Protein AF-A0A923QA65-F1 (afdb_monomer)

Structure (mmCIF, N/CA/C/O backbone):
data_AF-A0A923QA65-F1
#
_entry.id   AF-A0A923QA65-F1
#
loop_
_atom_site.group_PDB
_atom_site.id
_atom_site.type_symbol
_atom_site.label_atom_id
_atom_site.label_alt_id
_atom_site.label_comp_id
_atom_site.label_asym_id
_atom_site.label_entity_id
_atom_site.label_seq_id
_atom_site.pdbx_PDB_ins_code
_atom_site.Cartn_x
_atom_site.Cartn_y
_atom_site.Cartn_z
_atom_site.occupancy
_atom_site.B_iso_or_equiv
_atom_site.auth_seq_id
_atom_site.auth_comp_id
_atom_site.auth_asym_id
_atom_site.auth_atom_id
_atom_site.pdbx_PDB_model_num
ATOM 1 N N . MET A 1 1 ? -18.831 4.578 14.961 1.00 85.75 1 MET A N 1
ATOM 2 C CA . MET A 1 1 ? -17.976 4.487 13.765 1.00 85.75 1 MET A CA 1
ATOM 3 C C . MET A 1 1 ? -16.912 5.565 13.857 1.00 85.75 1 MET A C 1
ATOM 5 O O . MET A 1 1 ? -17.271 6.722 14.044 1.00 85.75 1 MET A O 1
ATOM 9 N N . THR A 1 2 ? -15.643 5.183 13.765 1.00 96.38 2 THR A N 1
ATOM 10 C CA . THR A 1 2 ? -14.482 6.079 13.807 1.00 96.38 2 THR A CA 1
ATOM 11 C C . THR A 1 2 ? -13.670 5.873 12.540 1.00 96.38 2 THR A C 1
ATOM 13 O O . THR A 1 2 ? -13.423 4.730 12.168 1.00 96.38 2 THR A O 1
ATOM 16 N N . THR A 1 3 ? -13.235 6.952 11.896 1.00 96.44 3 THR A N 1
ATOM 17 C CA . THR A 1 3 ? -12.345 6.872 10.734 1.00 96.44 3 THR A CA 1
ATOM 18 C C . THR A 1 3 ? -10.899 7.043 11.191 1.00 96.44 3 THR A C 1
ATOM 20 O O . THR A 1 3 ? -10.568 8.012 11.873 1.00 96.44 3 THR A O 1
ATOM 23 N N . MET A 1 4 ? -10.045 6.087 10.834 1.00 95.88 4 MET A N 1
ATOM 24 C CA . MET A 1 4 ? -8.601 6.121 11.072 1.00 95.88 4 MET A CA 1
ATOM 25 C C . MET A 1 4 ? -7.871 6.413 9.765 1.00 95.88 4 MET A C 1
ATOM 27 O O . MET A 1 4 ? -8.260 5.890 8.724 1.00 95.88 4 MET A O 1
ATOM 31 N N . THR A 1 5 ? -6.810 7.214 9.822 1.00 95.75 5 THR A N 1
ATOM 32 C CA . THR A 1 5 ? -5.994 7.591 8.660 1.00 95.75 5 THR A CA 1
ATOM 33 C C . THR A 1 5 ? -4.605 6.973 8.741 1.00 95.75 5 THR A C 1
ATOM 35 O O . THR A 1 5 ? -4.018 6.931 9.821 1.00 95.75 5 THR A O 1
ATOM 38 N N . PHE A 1 6 ? -4.068 6.564 7.596 1.00 95.00 6 PHE A N 1
ATOM 39 C CA . PHE A 1 6 ? -2.732 5.992 7.451 1.00 95.00 6 PHE A CA 1
ATOM 40 C C . PHE A 1 6 ? -2.013 6.635 6.266 1.00 95.00 6 PHE A C 1
ATOM 42 O O . PHE A 1 6 ? -2.641 6.931 5.248 1.00 95.00 6 PHE A O 1
ATOM 49 N N . GLY A 1 7 ? -0.702 6.802 6.382 1.00 92.44 7 GLY A N 1
ATOM 50 C CA . GLY A 1 7 ? 0.175 7.281 5.320 1.00 92.44 7 GLY A CA 1
ATOM 51 C C . GLY A 1 7 ? 1.575 6.666 5.407 1.00 92.44 7 GLY A C 1
ATOM 52 O O . GLY A 1 7 ? 1.775 5.663 6.100 1.00 92.44 7 GLY A O 1
ATOM 53 N N . PRO A 1 8 ? 2.574 7.242 4.719 1.00 90.88 8 PRO A N 1
ATOM 54 C CA . PRO A 1 8 ? 3.931 6.696 4.649 1.00 90.88 8 PRO A CA 1
ATOM 55 C C . PRO A 1 8 ? 4.641 6.601 6.008 1.00 90.88 8 PRO A C 1
ATOM 57 O O . PRO A 1 8 ? 5.538 5.783 6.191 1.00 90.88 8 PRO A O 1
ATOM 60 N N . GLU A 1 9 ? 4.230 7.404 6.988 1.00 92.44 9 GLU A N 1
ATOM 61 C CA . GLU A 1 9 ? 4.680 7.305 8.381 1.00 92.44 9 GLU A CA 1
ATOM 62 C C . GLU A 1 9 ? 4.136 6.065 9.107 1.00 92.44 9 GLU A C 1
ATOM 64 O O . GLU A 1 9 ? 4.725 5.608 10.085 1.00 92.44 9 GLU A O 1
ATOM 69 N N . SER A 1 10 ? 3.029 5.508 8.613 1.00 93.50 10 SER A N 1
ATOM 70 C CA . SER A 1 10 ? 2.368 4.318 9.148 1.00 93.50 10 SER A CA 1
ATOM 71 C C . SER A 1 10 ? 2.871 3.016 8.506 1.00 93.50 10 SER A C 1
ATOM 73 O O . SER A 1 10 ? 2.604 1.933 9.026 1.00 93.50 10 SER A O 1
ATOM 75 N N . GLY A 1 11 ? 3.589 3.084 7.378 1.00 90.00 11 GLY A N 1
ATOM 76 C CA . GLY A 1 11 ? 4.101 1.901 6.688 1.00 90.00 11 GLY A CA 1
ATOM 77 C C . GLY A 1 11 ? 4.543 2.145 5.245 1.00 90.00 11 GLY A C 1
ATOM 78 O O . GLY A 1 11 ? 4.648 3.272 4.771 1.00 90.00 11 GLY A O 1
ATOM 79 N N . THR A 1 12 ? 4.791 1.052 4.523 1.00 88.38 12 THR A N 1
ATOM 80 C CA . THR A 1 12 ? 5.224 1.087 3.115 1.00 88.38 12 THR A CA 1
ATOM 81 C C . THR A 1 12 ? 4.174 0.457 2.210 1.00 88.38 12 THR A C 1
ATOM 83 O O . THR A 1 12 ? 3.540 -0.527 2.594 1.00 88.38 12 THR A O 1
ATOM 86 N N . LEU A 1 13 ? 4.009 1.008 1.005 1.00 86.94 13 LEU A N 1
ATOM 87 C CA . LEU A 1 13 ? 3.136 0.464 -0.030 1.00 86.94 13 LEU A CA 1
ATOM 88 C C . LEU A 1 13 ? 3.974 -0.006 -1.224 1.00 86.94 13 LEU A C 1
ATOM 90 O O . LEU A 1 13 ? 4.765 0.757 -1.781 1.00 86.94 13 LEU A O 1
ATOM 94 N N . HIS A 1 14 ? 3.768 -1.260 -1.626 1.00 83.38 14 HIS A N 1
ATOM 95 C CA . HIS A 1 14 ? 4.441 -1.883 -2.763 1.00 83.38 14 HIS A CA 1
ATOM 96 C C . HIS A 1 14 ? 3.413 -2.360 -3.789 1.00 83.38 14 HIS A C 1
ATOM 98 O O . HIS A 1 14 ? 2.461 -3.054 -3.432 1.00 83.38 14 HIS A O 1
ATOM 104 N N . LEU A 1 15 ? 3.630 -2.039 -5.063 1.00 80.44 15 LEU A N 1
ATOM 105 C CA . LEU A 1 15 ? 2.887 -2.620 -6.176 1.00 80.44 15 LEU A CA 1
ATOM 106 C C . LEU A 1 15 ? 3.712 -3.755 -6.781 1.00 80.44 15 LEU A C 1
ATOM 108 O O . LEU A 1 15 ? 4.784 -3.534 -7.341 1.00 80.44 15 LEU A O 1
ATOM 112 N N . LEU A 1 16 ? 3.196 -4.973 -6.638 1.00 79.06 16 LEU A N 1
ATOM 113 C CA . LEU A 1 16 ? 3.774 -6.176 -7.219 1.00 79.06 16 LEU A CA 1
ATOM 114 C C . LEU A 1 16 ? 3.179 -6.375 -8.611 1.00 79.06 16 LEU A C 1
ATOM 116 O O . LEU A 1 16 ? 1.962 -6.489 -8.756 1.00 79.06 16 LEU A O 1
ATOM 120 N N . THR A 1 17 ? 4.028 -6.424 -9.629 1.00 72.44 17 THR A N 1
ATOM 121 C CA . THR A 1 17 ? 3.623 -6.777 -10.990 1.00 72.44 17 THR A CA 1
ATOM 122 C C . THR A 1 17 ? 4.248 -8.110 -11.354 1.00 72.44 17 THR A C 1
ATOM 124 O O . THR A 1 17 ? 5.443 -8.293 -11.134 1.00 72.44 17 THR A O 1
ATOM 127 N N . GLY A 1 18 ? 3.469 -9.001 -11.954 1.00 68.06 18 GLY A N 1
ATOM 128 C CA . GLY A 1 18 ? 3.960 -10.258 -12.505 1.00 68.06 18 GLY A CA 1
ATOM 129 C C . GLY A 1 18 ? 3.368 -10.510 -13.884 1.00 68.06 18 GLY A C 1
ATOM 130 O O . GLY A 1 18 ? 2.390 -9.876 -14.289 1.00 68.06 18 GLY A O 1
ATOM 131 N N . VAL A 1 19 ? 3.971 -11.442 -14.611 1.00 62.59 19 VAL A N 1
ATOM 132 C CA . VAL A 1 19 ? 3.461 -11.938 -15.893 1.00 62.59 19 VAL A CA 1
ATOM 133 C C . VAL A 1 19 ? 3.002 -13.384 -15.735 1.00 62.59 19 VAL A C 1
ATOM 135 O O . VAL A 1 19 ? 3.792 -14.265 -15.413 1.00 62.59 19 VAL A O 1
ATOM 138 N N . GLU A 1 20 ? 1.725 -13.652 -15.996 1.00 54.16 20 GLU A N 1
ATOM 139 C CA . GLU A 1 20 ? 1.182 -15.014 -15.983 1.00 54.16 20 GLU A CA 1
ATOM 140 C C . GLU A 1 20 ? 1.223 -15.659 -17.386 1.00 54.16 20 GLU A C 1
ATOM 142 O O . GLU A 1 20 ? 1.167 -14.989 -18.420 1.00 54.16 20 GLU A O 1
ATOM 147 N N . GLY A 1 21 ? 1.317 -16.993 -17.449 1.00 56.00 21 GLY A N 1
ATOM 148 C CA . GLY A 1 21 ? 1.241 -17.764 -18.700 1.00 56.00 21 GLY A CA 1
ATOM 149 C C . GLY A 1 21 ? 2.575 -17.964 -19.439 1.00 56.00 21 GLY A C 1
ATOM 150 O O . GLY A 1 21 ? 3.656 -17.861 -18.870 1.00 56.00 21 GLY A O 1
ATOM 151 N N . LYS A 1 22 ? 2.531 -18.302 -20.739 1.00 49.06 22 LYS A N 1
ATOM 152 C CA . LYS A 1 22 ? 3.731 -18.665 -21.538 1.00 49.06 22 LYS A CA 1
ATOM 153 C C . LYS A 1 22 ? 4.774 -17.536 -21.654 1.00 49.06 22 LYS A C 1
ATOM 155 O O .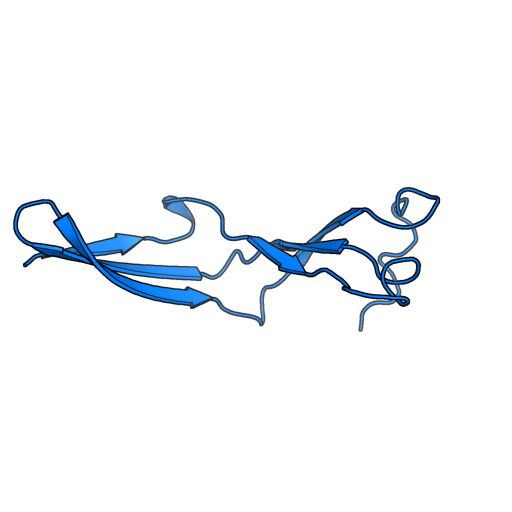 LYS A 1 22 ? 5.933 -17.819 -21.947 1.00 49.06 22 LYS A O 1
ATOM 160 N N . ALA A 1 23 ? 4.373 -16.289 -21.398 1.00 48.69 23 ALA A N 1
ATOM 161 C CA . ALA A 1 23 ? 5.240 -15.111 -21.363 1.00 48.69 23 ALA A CA 1
ATOM 162 C C . ALA A 1 23 ? 5.921 -14.883 -19.996 1.00 48.69 23 ALA A C 1
ATOM 164 O O . ALA A 1 23 ? 6.821 -14.049 -19.908 1.00 48.69 23 ALA A O 1
ATOM 165 N N . ALA A 1 24 ? 5.572 -15.663 -18.961 1.00 52.12 24 ALA A N 1
ATOM 166 C CA . ALA A 1 24 ? 6.163 -15.584 -17.621 1.00 52.12 24 ALA A CA 1
ATOM 167 C C . ALA A 1 24 ? 7.690 -15.776 -17.606 1.00 52.12 24 ALA A C 1
ATOM 169 O O . ALA A 1 24 ? 8.383 -15.305 -16.716 1.00 52.12 24 ALA A O 1
ATOM 170 N N . ARG A 1 25 ? 8.249 -16.446 -18.625 1.00 49.12 25 ARG A N 1
ATOM 171 C CA . ARG A 1 25 ? 9.704 -16.613 -18.784 1.00 49.12 25 ARG A CA 1
ATOM 172 C C . ARG A 1 25 ? 10.439 -15.362 -19.280 1.00 49.12 25 ARG A C 1
ATOM 174 O O . ARG A 1 25 ? 11.666 -15.364 -19.245 1.00 49.12 25 ARG A O 1
ATOM 181 N N . MET A 1 26 ? 9.728 -14.352 -19.786 1.00 49.22 26 MET A N 1
ATOM 182 C CA . MET A 1 26 ? 10.316 -13.163 -20.422 1.00 49.22 26 MET A CA 1
ATOM 183 C C . MET A 1 26 ? 9.969 -11.841 -19.729 1.00 49.22 26 MET A C 1
ATOM 185 O O . MET A 1 26 ? 10.611 -10.840 -20.031 1.00 49.22 26 MET A O 1
ATOM 189 N N . GLY A 1 27 ? 8.973 -11.807 -18.840 1.00 48.84 27 GLY A N 1
ATOM 190 C CA . GLY A 1 27 ? 8.655 -10.611 -18.059 1.00 48.84 27 GLY A CA 1
ATOM 191 C C . GLY A 1 27 ? 9.358 -10.627 -16.705 1.00 48.84 27 GLY A C 1
ATOM 192 O O . GLY A 1 27 ? 9.539 -11.681 -16.101 1.00 48.84 27 GLY A O 1
ATOM 193 N N . HIS A 1 28 ? 9.782 -9.453 -16.252 1.00 55.47 28 HIS A N 1
ATOM 194 C CA . HIS A 1 28 ? 10.342 -9.277 -14.919 1.00 55.47 28 HIS A CA 1
ATOM 195 C C . HIS A 1 28 ? 9.197 -9.147 -13.914 1.00 55.47 28 HIS A C 1
ATOM 197 O O . HIS A 1 28 ? 8.296 -8.336 -14.136 1.00 55.47 28 HIS A O 1
ATOM 203 N N . ASP A 1 29 ? 9.252 -9.885 -12.804 1.00 62.19 29 ASP A N 1
ATOM 204 C CA . ASP A 1 29 ? 8.431 -9.524 -11.653 1.00 62.19 29 ASP A CA 1
ATOM 205 C C . ASP A 1 29 ? 9.024 -8.233 -11.092 1.00 62.19 29 ASP A C 1
ATOM 207 O O . ASP A 1 29 ? 10.189 -8.216 -10.686 1.00 62.19 29 ASP A O 1
ATOM 211 N N . LEU A 1 30 ? 8.265 -7.139 -11.139 1.00 64.06 30 LEU A N 1
ATOM 212 C CA . LEU A 1 30 ? 8.689 -5.840 -10.618 1.00 64.06 30 LEU A CA 1
ATOM 213 C C . LEU A 1 30 ? 7.977 -5.563 -9.302 1.00 64.06 30 LEU A C 1
ATOM 215 O O . LEU A 1 30 ? 6.774 -5.780 -9.157 1.00 64.06 30 LEU A O 1
ATOM 219 N N . VAL A 1 31 ? 8.736 -5.019 -8.360 1.00 74.12 31 VAL A N 1
ATOM 220 C CA . VAL A 1 31 ? 8.223 -4.401 -7.145 1.00 74.12 31 VAL A CA 1
ATOM 221 C C . VAL A 1 31 ? 8.426 -2.902 -7.285 1.00 74.12 31 VAL A C 1
ATOM 223 O O . VAL A 1 31 ? 9.560 -2.420 -7.369 1.00 74.12 31 VAL A O 1
ATOM 226 N N . LEU A 1 32 ? 7.324 -2.166 -7.332 1.00 75.25 32 LEU A N 1
ATOM 227 C CA . LEU A 1 32 ? 7.318 -0.710 -7.394 1.00 75.25 32 LEU A CA 1
ATOM 228 C C . LEU A 1 32 ? 7.022 -0.159 -5.998 1.00 75.25 32 LEU A C 1
ATOM 230 O O . LEU A 1 32 ? 5.994 -0.490 -5.407 1.00 75.25 32 LEU A O 1
ATOM 234 N N . ASP A 1 33 ? 7.909 0.688 -5.484 1.00 78.62 33 ASP A N 1
ATOM 235 C CA . ASP A 1 33 ? 7.659 1.470 -4.276 1.00 78.62 33 ASP A CA 1
ATOM 236 C C . ASP A 1 33 ? 6.722 2.627 -4.611 1.00 78.62 33 ASP A C 1
ATOM 238 O O . ASP A 1 33 ? 6.961 3.388 -5.554 1.00 78.62 33 ASP A O 1
ATOM 242 N N . LEU A 1 34 ? 5.667 2.769 -3.809 1.00 84.62 34 LEU A N 1
ATOM 243 C CA . LEU A 1 34 ? 4.704 3.861 -3.893 1.00 84.62 34 LEU A CA 1
ATOM 244 C C . LEU A 1 34 ? 4.822 4.714 -2.622 1.00 84.62 34 LEU A C 1
ATOM 246 O O . LEU A 1 34 ? 4.114 4.454 -1.651 1.00 84.62 34 LEU A O 1
ATOM 250 N N . PRO A 1 35 ? 5.743 5.697 -2.586 1.00 83.75 35 PRO A N 1
ATOM 251 C CA . PRO A 1 35 ? 5.970 6.522 -1.401 1.00 83.75 35 PRO A CA 1
ATOM 252 C C . PRO A 1 35 ? 4.852 7.543 -1.157 1.00 83.75 35 PRO A C 1
ATOM 254 O O . PRO A 1 35 ? 4.672 7.964 -0.021 1.00 83.75 35 PRO A O 1
ATOM 257 N N . ASP A 1 36 ? 4.103 7.932 -2.193 1.00 87.62 36 ASP A N 1
ATOM 258 C CA . ASP A 1 36 ? 2.925 8.793 -2.077 1.00 87.62 36 ASP A CA 1
ATOM 259 C C . ASP A 1 36 ? 1.662 7.930 -1.989 1.00 87.62 36 ASP A C 1
ATOM 261 O O . ASP A 1 36 ? 1.121 7.461 -2.998 1.00 87.62 36 ASP A O 1
ATOM 265 N N . TRP A 1 37 ? 1.219 7.663 -0.763 1.00 93.00 37 TRP A N 1
ATOM 266 C CA . TRP A 1 37 ? -0.007 6.919 -0.511 1.00 93.00 37 TRP A CA 1
ATOM 267 C C . TRP A 1 37 ? -0.714 7.399 0.754 1.00 93.00 37 TRP A C 1
ATOM 269 O O . TRP A 1 37 ? -0.103 7.939 1.671 1.00 93.00 37 TRP A O 1
ATOM 279 N N . SER A 1 38 ? -2.025 7.188 0.804 1.00 93.75 38 SER A N 1
ATOM 280 C CA . SER A 1 38 ? -2.848 7.418 1.991 1.00 93.75 38 SER A CA 1
ATOM 281 C C . SER A 1 38 ? -3.982 6.404 2.051 1.00 93.75 38 SER A C 1
ATOM 283 O O . SER A 1 38 ? -4.492 5.971 1.015 1.00 93.75 38 SER A O 1
ATOM 285 N N . ALA A 1 39 ? -4.394 6.021 3.254 1.00 95.12 39 ALA A N 1
ATOM 286 C CA . ALA A 1 39 ? -5.553 5.170 3.462 1.00 95.12 39 ALA A CA 1
ATOM 287 C C . ALA A 1 39 ? -6.450 5.680 4.588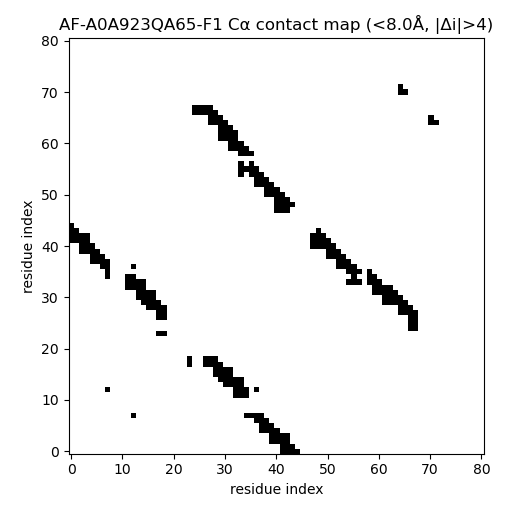 1.00 95.12 39 ALA A C 1
ATOM 289 O O . ALA A 1 39 ? -5.990 6.281 5.555 1.00 95.12 39 ALA A O 1
ATOM 290 N N . GLU A 1 40 ? -7.735 5.375 4.475 1.00 96.44 40 GLU A N 1
ATOM 291 C CA . GLU A 1 40 ? -8.733 5.562 5.521 1.00 9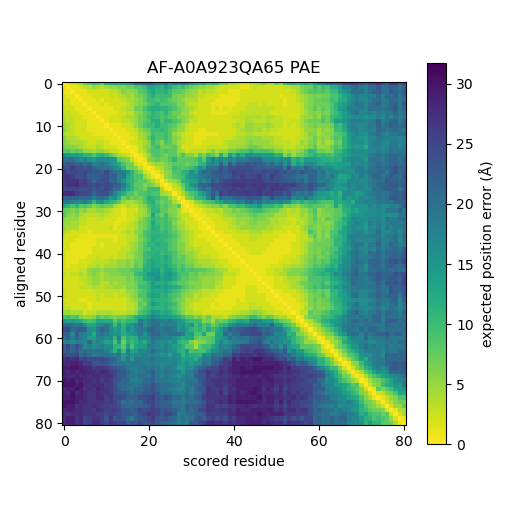6.44 40 GLU A CA 1
ATOM 292 C C . GLU A 1 40 ? -9.384 4.221 5.841 1.00 96.44 40 GLU A C 1
ATOM 294 O O . GLU A 1 40 ? -9.754 3.490 4.919 1.00 96.44 40 GLU A O 1
ATOM 299 N N . ALA A 1 41 ? -9.569 3.917 7.123 1.00 96.38 41 ALA A N 1
ATOM 300 C CA . ALA A 1 41 ? -10.352 2.774 7.576 1.00 96.38 41 ALA A CA 1
ATOM 301 C C . ALA A 1 41 ? -11.508 3.230 8.469 1.00 96.38 41 ALA A C 1
ATOM 303 O O . ALA A 1 41 ? -11.289 3.913 9.469 1.00 96.38 41 ALA A O 1
ATOM 304 N N . ASP A 1 42 ? -12.728 2.819 8.131 1.00 96.88 42 ASP A N 1
ATOM 305 C CA . ASP A 1 42 ? -13.913 3.049 8.957 1.00 96.88 42 ASP A CA 1
ATOM 306 C C . ASP A 1 42 ? -14.069 1.875 9.935 1.00 96.88 42 ASP A C 1
ATOM 308 O O . ASP A 1 42 ? -14.221 0.723 9.523 1.00 96.88 42 ASP A O 1
ATOM 312 N N . VAL A 1 43 ? -14.028 2.155 11.238 1.00 96.31 43 VAL A N 1
ATOM 313 C CA . VAL A 1 43 ? -14.053 1.158 12.319 1.00 96.31 43 VAL A CA 1
ATOM 314 C C . VAL A 1 43 ? -15.335 1.298 13.135 1.00 96.31 43 VAL A C 1
ATOM 316 O O . VAL A 1 43 ? -15.661 2.384 13.619 1.00 96.31 43 VAL A O 1
ATOM 319 N N . THR A 1 44 ? -16.055 0.197 13.337 1.00 96.94 44 THR A N 1
ATOM 320 C CA . THR A 1 44 ? -17.257 0.133 14.183 1.00 96.94 44 THR A CA 1
ATOM 321 C C . THR A 1 44 ? -17.076 -0.973 15.210 1.00 96.94 44 THR A C 1
ATOM 323 O O . THR A 1 44 ? -16.699 -2.081 14.852 1.00 96.94 44 THR A O 1
ATOM 326 N N . ASP A 1 45 ? -17.268 -0.651 16.491 1.00 95.75 45 ASP A N 1
ATOM 327 C CA . ASP A 1 45 ? -17.100 -1.582 17.618 1.00 95.75 45 ASP A CA 1
ATOM 328 C C . ASP A 1 45 ? -15.747 -2.321 17.622 1.00 95.75 45 ASP A C 1
ATOM 330 O O . ASP A 1 45 ? -15.646 -3.501 17.942 1.00 95.75 45 ASP A O 1
ATOM 334 N N . GLY A 1 46 ? -14.682 -1.607 17.235 1.00 92.75 46 GLY A N 1
ATOM 335 C CA . GLY A 1 46 ? -13.321 -2.148 17.146 1.00 92.75 46 GLY A CA 1
ATOM 336 C C . GLY A 1 46 ? -13.042 -2.984 15.892 1.00 92.75 46 GLY A C 1
ATOM 337 O O . GLY A 1 46 ? -11.919 -3.450 15.718 1.00 92.75 46 GLY A O 1
ATOM 338 N N . VAL A 1 47 ? -14.021 -3.145 14.998 1.00 94.06 47 VAL A N 1
ATOM 339 C CA . VAL A 1 47 ? -13.902 -3.934 13.768 1.00 94.06 47 VAL A CA 1
ATOM 340 C C . VAL A 1 47 ? -13.794 -3.012 12.545 1.00 94.06 47 VAL A C 1
ATOM 342 O O . VAL A 1 47 ? -14.653 -2.145 12.363 1.00 94.06 47 VAL A O 1
ATOM 345 N N . PRO A 1 48 ? -12.771 -3.171 11.680 1.00 91.88 48 PRO A N 1
ATOM 346 C CA . PRO A 1 48 ? -12.711 -2.480 10.394 1.00 91.88 48 PRO A CA 1
ATOM 347 C C . PRO A 1 48 ? -13.859 -2.921 9.480 1.00 91.88 48 PRO A C 1
ATOM 349 O O . PRO A 1 48 ? -14.058 -4.109 9.240 1.00 91.88 48 PRO A O 1
ATOM 352 N N . THR A 1 49 ? -14.605 -1.954 8.958 1.00 96.69 49 THR A N 1
ATOM 353 C CA . THR A 1 49 ? -15.807 -2.174 8.135 1.00 96.69 49 THR A CA 1
ATOM 354 C C . THR A 1 49 ? -15.644 -1.705 6.692 1.00 96.69 49 THR A C 1
ATOM 356 O O . THR A 1 49 ? -16.266 -2.267 5.795 1.00 96.69 49 THR A O 1
ATOM 359 N N . ALA A 1 50 ? -14.778 -0.721 6.441 1.00 94.06 50 ALA A N 1
ATOM 360 C CA . ALA A 1 50 ? -14.413 -0.282 5.099 1.00 94.06 50 ALA A CA 1
ATOM 361 C C . ALA A 1 50 ? -12.981 0.255 5.083 1.00 94.06 50 ALA A C 1
ATOM 363 O O . ALA A 1 50 ? -12.516 0.801 6.082 1.00 94.06 50 ALA A O 1
ATOM 364 N N . VAL A 1 51 ? -12.302 0.122 3.941 1.00 93.75 51 VAL A N 1
ATOM 365 C CA . VAL A 1 51 ? -10.975 0.702 3.704 1.00 93.75 51 VAL A CA 1
ATOM 366 C C . VAL A 1 51 ? -10.960 1.389 2.343 1.00 93.75 51 VAL A C 1
ATOM 368 O O . VAL 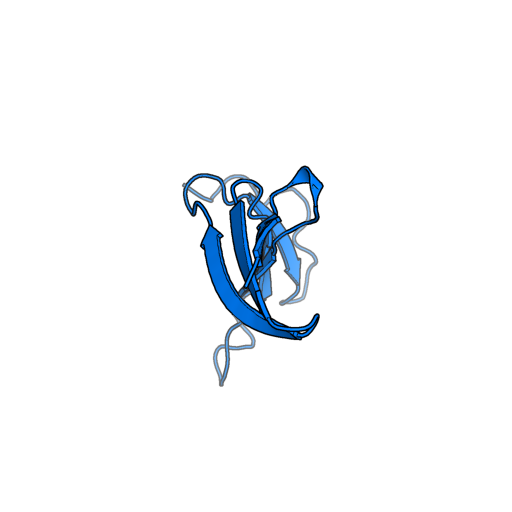A 1 51 ? -11.411 0.823 1.347 1.00 93.75 51 VAL A O 1
ATOM 371 N N . ARG A 1 52 ? -10.424 2.608 2.295 1.00 95.31 52 ARG A N 1
ATOM 372 C CA . ARG A 1 52 ? -10.183 3.376 1.069 1.00 95.31 52 ARG A CA 1
ATOM 37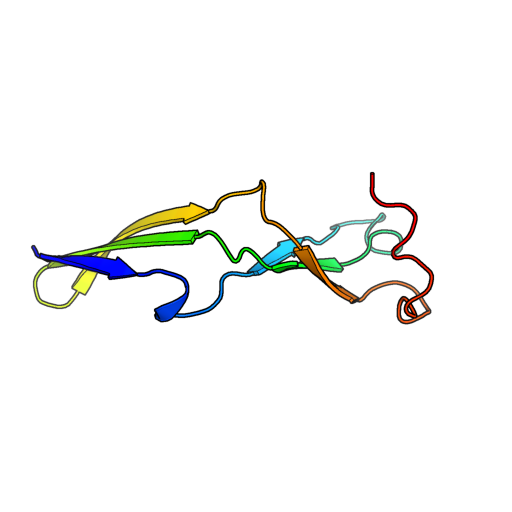3 C C . ARG A 1 52 ? -8.687 3.657 0.970 1.00 95.31 52 ARG A C 1
ATOM 375 O O . ARG A 1 52 ? -8.151 4.306 1.856 1.00 95.31 52 ARG A O 1
ATOM 382 N N . LEU A 1 53 ? -8.029 3.192 -0.091 1.00 93.38 53 LEU A N 1
ATOM 383 C CA . LEU A 1 53 ? -6.605 3.430 -0.362 1.00 93.38 53 LEU A CA 1
ATOM 384 C C . LEU A 1 53 ? -6.456 4.336 -1.588 1.00 93.38 53 LEU A C 1
ATOM 386 O O . LEU A 1 53 ? -7.099 4.112 -2.614 1.00 93.38 53 LEU A O 1
ATOM 390 N N . ARG 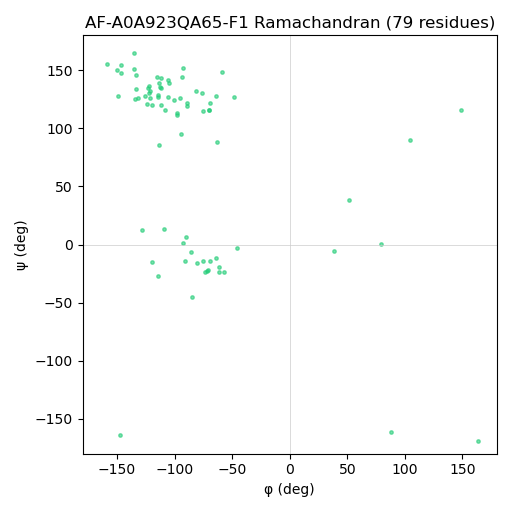A 1 54 ? -5.582 5.335 -1.493 1.00 92.00 54 ARG A N 1
ATOM 391 C CA . ARG A 1 54 ? -5.162 6.197 -2.599 1.00 92.00 54 ARG A CA 1
ATOM 392 C C . ARG A 1 54 ? -3.651 6.085 -2.738 1.00 92.00 54 ARG A C 1
ATOM 394 O O . ARG A 1 54 ? -2.938 6.234 -1.753 1.00 92.00 54 ARG A O 1
ATOM 401 N N . ALA A 1 55 ? -3.175 5.840 -3.952 1.00 86.94 55 ALA A N 1
ATOM 402 C CA . ALA A 1 55 ? -1.751 5.766 -4.250 1.00 86.94 55 ALA A CA 1
ATOM 403 C C . ALA A 1 55 ? -1.432 6.618 -5.481 1.00 86.94 55 ALA A C 1
ATOM 405 O O . ALA A 1 55 ? -2.060 6.462 -6.533 1.00 86.94 55 ALA A O 1
ATOM 406 N N . GLY A 1 56 ? -0.473 7.529 -5.341 1.00 77.12 56 GLY A N 1
ATOM 407 C CA . GLY A 1 56 ? 0.024 8.361 -6.425 1.00 77.12 56 GLY A CA 1
ATOM 408 C C . GLY A 1 56 ? 0.933 7.553 -7.349 1.00 77.12 56 GLY A C 1
ATOM 409 O O . GLY A 1 56 ? 2.017 7.133 -6.958 1.00 77.12 56 GLY A O 1
ATOM 410 N N . GLN A 1 57 ? 0.523 7.348 -8.605 1.00 63.47 57 GLN A N 1
ATOM 411 C CA . GLN A 1 57 ? 1.370 6.663 -9.597 1.00 63.47 57 GLN A CA 1
ATOM 412 C C . GLN A 1 57 ? 2.556 7.524 -10.063 1.00 63.47 57 GLN A C 1
ATOM 414 O O . GLN A 1 57 ? 3.566 6.988 -10.505 1.00 63.47 57 GLN A O 1
ATOM 419 N N . ALA A 1 58 ? 2.470 8.852 -9.939 1.00 57.94 58 ALA A N 1
ATOM 420 C CA . ALA A 1 58 ? 3.502 9.771 -10.427 1.00 57.94 58 ALA A CA 1
ATOM 421 C C . ALA A 1 58 ? 4.826 9.711 -9.636 1.00 57.94 58 ALA A C 1
ATOM 423 O O . ALA A 1 58 ? 5.836 10.222 -10.111 1.00 57.94 58 ALA A O 1
ATOM 424 N N . SER A 1 59 ? 4.837 9.081 -8.455 1.00 53.66 59 SER A N 1
ATOM 425 C CA . SER A 1 59 ? 6.025 8.919 -7.608 1.00 53.66 59 SER A CA 1
ATOM 426 C C . SER A 1 59 ? 6.549 7.479 -7.560 1.00 53.66 59 SER A C 1
ATOM 428 O O . SER A 1 59 ? 7.317 7.150 -6.656 1.00 53.66 59 SER A O 1
ATOM 430 N N . SER A 1 60 ? 6.103 6.590 -8.456 1.00 56.25 60 SER A N 1
ATOM 431 C CA . SER A 1 60 ? 6.507 5.183 -8.412 1.00 56.25 60 SER A CA 1
ATOM 432 C C . SER A 1 60 ? 7.986 5.023 -8.770 1.00 56.25 60 SER A C 1
ATOM 434 O O . SER A 1 60 ? 8.396 5.389 -9.873 1.00 56.25 60 SER A O 1
ATOM 436 N N . ALA A 1 61 ? 8.777 4.440 -7.871 1.00 56.38 61 ALA A N 1
ATOM 437 C CA . ALA A 1 61 ? 10.169 4.077 -8.129 1.00 56.38 61 ALA A CA 1
ATOM 438 C C . ALA A 1 61 ? 10.316 2.550 -8.120 1.00 56.38 61 ALA A C 1
ATOM 440 O O . ALA A 1 61 ? 9.734 1.867 -7.282 1.00 56.38 61 ALA A O 1
ATOM 441 N N . VAL A 1 62 ? 11.097 1.987 -9.045 1.00 58.62 62 VAL A N 1
ATOM 442 C CA . VAL A 1 62 ? 11.361 0.538 -9.064 1.00 58.62 62 VAL A CA 1
ATOM 443 C C . VAL A 1 62 ?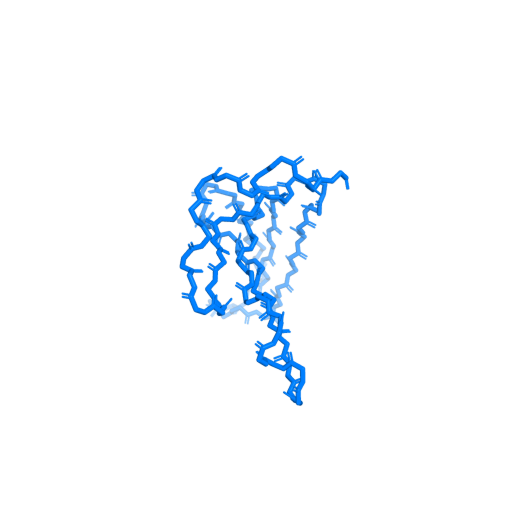 12.259 0.179 -7.877 1.00 58.62 62 VAL A C 1
ATOM 445 O O . VAL A 1 62 ? 13.406 0.624 -7.826 1.00 58.62 62 VAL A O 1
ATOM 448 N N . LYS A 1 63 ? 11.753 -0.633 -6.940 1.00 57.69 63 LYS A N 1
ATOM 449 C CA . LYS A 1 63 ? 12.498 -1.099 -5.758 1.00 57.69 63 LYS A CA 1
ATOM 450 C C . LYS A 1 63 ? 13.341 -2.332 -6.068 1.00 57.69 63 LYS A C 1
ATOM 452 O O . LYS A 1 63 ? 14.502 -2.409 -5.675 1.00 57.69 63 LYS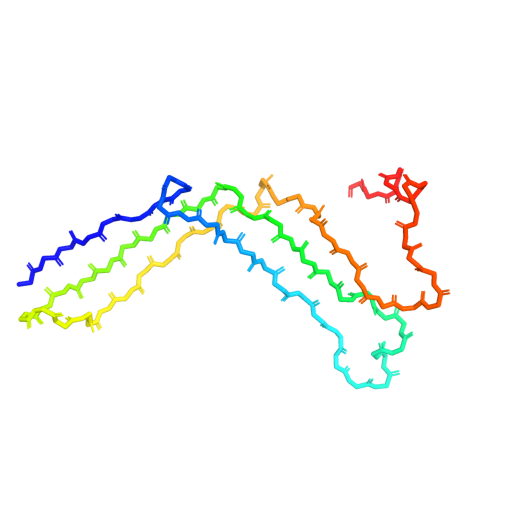 A O 1
ATOM 457 N N . SER A 1 64 ? 12.767 -3.305 -6.773 1.00 51.38 64 SER A N 1
ATOM 458 C CA . SER A 1 64 ? 13.457 -4.536 -7.165 1.00 51.38 64 SER A CA 1
ATOM 459 C C . SER A 1 64 ? 12.774 -5.204 -8.357 1.00 51.38 64 SER A C 1
ATOM 461 O O . SER A 1 64 ? 11.586 -5.005 -8.602 1.00 51.38 64 SER A O 1
ATOM 463 N N . GLY A 1 65 ? 13.542 -5.994 -9.108 1.00 46.09 65 GLY A N 1
ATOM 464 C CA . GLY A 1 65 ? 13.022 -6.874 -10.148 1.00 46.09 65 GLY A CA 1
ATOM 465 C C . GLY A 1 65 ? 13.669 -8.251 -10.047 1.00 46.09 65 GLY A C 1
ATOM 466 O O . GLY A 1 65 ? 14.898 -8.347 -10.044 1.00 46.09 65 GLY A O 1
ATOM 467 N N . THR A 1 66 ? 12.875 -9.316 -9.949 1.00 44.03 66 THR A N 1
ATOM 468 C CA . THR A 1 66 ? 13.375 -10.702 -9.949 1.00 44.03 66 THR A CA 1
ATOM 469 C C . THR A 1 66 ? 12.707 -11.497 -11.061 1.00 44.03 66 THR A C 1
ATOM 471 O O . THR A 1 66 ? 11.493 -11.621 -11.091 1.00 44.03 66 THR A O 1
ATOM 474 N N . GLY A 1 67 ? 13.506 -12.036 -11.987 1.00 38.12 67 GLY A N 1
ATOM 475 C CA . GLY A 1 67 ? 13.031 -12.868 -13.098 1.00 38.12 67 GLY A CA 1
ATOM 476 C C . GLY A 1 67 ? 13.910 -12.721 -14.342 1.00 38.12 67 GLY A C 1
ATOM 477 O O . GLY A 1 67 ? 13.993 -11.633 -14.902 1.00 38.12 67 GLY A O 1
ATOM 478 N N . GLY A 1 68 ? 14.569 -13.819 -14.747 1.00 38.00 68 GLY A N 1
ATOM 479 C CA . GLY A 1 68 ? 15.362 -13.961 -15.982 1.00 38.00 68 GLY A CA 1
ATOM 480 C C . GLY A 1 68 ? 16.891 -13.940 -15.805 1.00 38.00 68 GLY A C 1
ATOM 481 O O . GLY A 1 68 ? 17.472 -12.877 -15.902 1.00 38.00 68 GLY A O 1
ATOM 482 N N . ALA A 1 69 ? 17.525 -15.110 -15.589 1.00 37.81 69 ALA A N 1
ATOM 483 C CA . ALA A 1 69 ? 18.961 -15.504 -15.694 1.00 37.81 69 ALA A CA 1
ATOM 484 C C . ALA A 1 69 ? 20.122 -14.561 -15.268 1.00 37.81 69 ALA A C 1
ATOM 486 O O . ALA A 1 69 ? 21.271 -14.996 -15.234 1.00 37.81 69 ALA A O 1
ATOM 487 N N . LYS A 1 70 ? 19.877 -13.313 -14.894 1.00 36.28 70 LYS A N 1
ATOM 488 C CA . LYS A 1 70 ? 20.816 -12.365 -14.310 1.00 36.28 70 LYS A CA 1
ATOM 489 C C . LYS A 1 70 ? 20.004 -11.458 -13.401 1.00 36.28 70 LYS A C 1
ATOM 491 O O . LYS A 1 70 ? 19.017 -10.872 -13.833 1.00 36.28 70 LYS A O 1
ATOM 496 N N . ALA A 1 71 ? 20.443 -11.325 -12.153 1.00 36.97 71 ALA A N 1
ATOM 497 C CA . ALA A 1 71 ? 20.100 -10.148 -11.371 1.00 36.97 71 ALA A CA 1
ATOM 498 C C . ALA A 1 71 ? 20.396 -8.930 -12.255 1.00 36.97 71 ALA A C 1
ATOM 500 O O . ALA A 1 71 ? 21.489 -8.856 -12.829 1.00 36.97 71 ALA A O 1
ATOM 501 N N . LEU A 1 72 ? 19.417 -8.042 -12.431 1.00 41.25 72 LEU A N 1
ATOM 502 C CA . LEU A 1 72 ? 19.612 -6.779 -13.134 1.00 41.25 72 LEU A CA 1
ATOM 503 C C . LEU A 1 72 ? 20.622 -5.974 -12.314 1.00 41.25 72 LEU A C 1
ATOM 505 O O . LEU A 1 72 ? 20.277 -5.263 -11.375 1.00 41.25 72 LEU A O 1
ATOM 509 N N . ALA A 1 73 ? 21.900 -6.188 -12.622 1.00 43.41 73 ALA A N 1
ATOM 510 C CA . ALA A 1 73 ? 22.994 -5.382 -12.133 1.00 43.41 73 ALA A CA 1
ATOM 511 C C . ALA A 1 73 ? 22.741 -3.945 -12.587 1.00 43.41 73 ALA A C 1
ATOM 513 O O . ALA A 1 73 ? 22.186 -3.718 -13.661 1.00 43.41 73 ALA A O 1
ATOM 514 N N . ASP A 1 74 ? 23.192 -2.999 -11.772 1.00 42.84 74 ASP A N 1
ATOM 515 C CA . ASP A 1 74 ? 22.927 -1.554 -11.780 1.00 42.84 74 ASP A CA 1
ATOM 516 C C . ASP A 1 74 ? 23.007 -0.795 -13.128 1.00 42.84 74 ASP A C 1
ATOM 518 O O . ASP A 1 74 ? 22.722 0.402 -13.172 1.00 42.84 74 ASP A O 1
ATOM 522 N N . LYS A 1 75 ? 23.377 -1.452 -14.232 1.00 38.97 75 LYS A N 1
ATOM 523 C CA . LYS A 1 75 ? 23.556 -0.890 -15.574 1.00 38.97 75 LYS A CA 1
ATOM 524 C C . LYS A 1 75 ? 22.275 -0.691 -16.394 1.00 38.97 75 LYS A C 1
ATOM 526 O O . LYS A 1 75 ? 22.333 0.076 -17.351 1.00 38.97 75 LYS A O 1
ATOM 531 N N . ASP A 1 76 ? 21.140 -1.288 -16.032 1.00 43.44 76 ASP A N 1
ATOM 532 C CA . ASP A 1 76 ? 19.906 -1.172 -16.840 1.00 43.44 76 ASP A CA 1
ATOM 533 C C . ASP A 1 76 ? 18.976 -0.013 -16.424 1.00 43.44 76 ASP A C 1
ATOM 535 O O . ASP A 1 76 ? 17.961 0.248 -17.068 1.00 43.44 76 ASP A O 1
ATOM 539 N N . ARG A 1 77 ? 19.370 0.781 -15.416 1.00 48.12 77 ARG A N 1
ATOM 540 C CA . ARG A 1 77 ? 18.640 1.984 -14.962 1.00 48.12 77 ARG A CA 1
ATOM 541 C C . ARG A 1 77 ? 18.542 3.113 -16.002 1.00 48.12 77 ARG A C 1
ATOM 543 O O .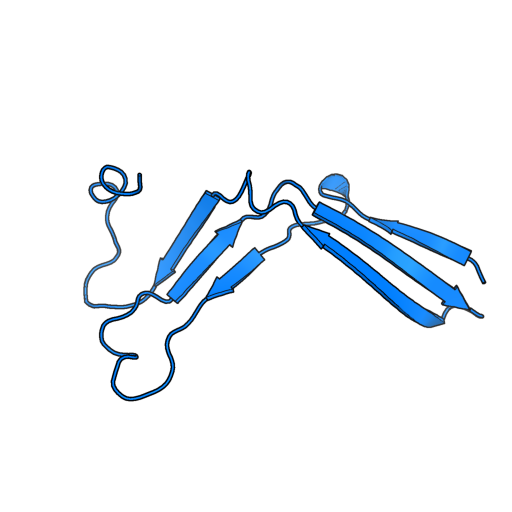 ARG A 1 77 ? 17.786 4.054 -15.798 1.00 48.12 77 ARG A O 1
ATOM 550 N N . ALA A 1 78 ? 19.285 3.046 -17.108 1.00 40.25 78 ALA A N 1
ATOM 551 C CA . ALA A 1 78 ? 19.413 4.144 -18.072 1.00 40.25 78 ALA A CA 1
ATOM 552 C C . ALA A 1 78 ? 18.375 4.142 -19.218 1.00 40.25 78 ALA A C 1
ATOM 554 O O . ALA A 1 78 ? 18.507 4.936 -20.149 1.00 40.25 78 ALA A O 1
ATOM 555 N N . ARG A 1 79 ? 17.371 3.252 -19.208 1.00 39.31 79 ARG A N 1
ATOM 556 C CA . ARG A 1 79 ? 16.447 3.080 -20.352 1.00 39.31 79 ARG A CA 1
ATOM 557 C C . ARG A 1 79 ? 14.953 3.141 -20.044 1.00 39.31 79 ARG A C 1
ATOM 559 O O . ARG A 1 79 ? 14.157 2.826 -20.925 1.00 39.31 79 ARG A O 1
ATOM 566 N N . ILE A 1 80 ? 14.565 3.589 -18.857 1.00 41.62 80 ILE A N 1
ATOM 567 C CA . ILE A 1 80 ? 13.158 3.862 -18.548 1.00 41.62 80 ILE A CA 1
ATOM 568 C C . ILE A 1 80 ? 12.949 5.368 -18.734 1.00 41.62 80 ILE A C 1
ATOM 570 O O . ILE A 1 80 ? 13.563 6.163 -18.025 1.00 41.62 80 ILE A O 1
ATOM 574 N N . ARG A 1 81 ? 12.178 5.741 -19.760 1.00 42.47 81 ARG A N 1
ATOM 575 C CA . ARG A 1 81 ? 11.797 7.118 -20.092 1.00 42.47 81 ARG A CA 1
ATOM 576 C C . ARG A 1 81 ? 10.317 7.310 -19.815 1.00 42.47 81 ARG A C 1
ATOM 578 O O . ARG A 1 81 ? 9.572 6.343 -20.085 1.00 42.47 81 ARG A O 1
#

pLDDT: mean 70.88, std 21.74, range [36.28, 96.94]

Sequence (81 aa):
MTTMTFGPESGTLHLLTGVEGKAARMGHDLVLDLPDWSAEADVTDGVPTAVRLRAGQASSAVKSGTGGAKALADKDRARIR

Radius of gyration: 17.25 Å; Cα contacts (8 Å, |Δi|>4): 137; chains: 1; bounding box: 42×28×39 Å

Mean predicted aligned error: 12.42 Å

Solvent-accessible surface area (backbone atoms only — not comparable to full-atom values): 5026 Å² total; per-residue (Å²): 117,48,78,44,80,43,37,58,92,75,48,85,48,73,50,79,43,74,50,78,67,94,54,37,77,76,39,54,29,36,34,30,36,32,70,45,41,40,35,41,35,38,27,45,97,90,40,80,76,47,76,50,79,49,70,45,73,92,56,57,41,82,72,50,62,60,61,62,104,54,79,78,58,87,77,67,75,83,74,81,127

Foldseek 3Di:
DDKDKDALVNHWDWDWDADDDPCRQPDWGWIKTFRGKMKIFDDDPNRTDDMDIDTDPVPIDTPATDHYDDGPPPPVPPPDD

Nearest PDB structures (foldseek):
  5cwx-assembly1_A  TM=3.484E-01  e=1.582E+00  Xanthomonas oryzae pv. oryzae KACC 10331

Secondary structure (DSSP, 8-state):
-EEEEE-TTT---EEEE---STTTTTS-EEEEE--SEEEEEEEETTEEEEEEEEE-GGG-EEEEEE-SSS---GGGGG---